Protein AF-A0AAP7IB80-F1 (afdb_monomer_lite)

pLDDT: mean 83.15, std 8.87, range [48.12, 92.06]

Structure (mmCIF, N/CA/C/O backbone):
data_AF-A0AAP7IB80-F1
#
_entry.id   AF-A0AAP7IB80-F1
#
loop_
_atom_site.group_PDB
_atom_site.id
_atom_site.type_symbol
_atom_site.label_atom_id
_atom_site.label_alt_id
_atom_site.label_comp_id
_atom_site.label_asym_id
_atom_site.label_entity_id
_atom_site.label_seq_id
_atom_site.pdbx_PDB_ins_code
_atom_site.Cartn_x
_atom_site.Cartn_y
_atom_site.Cartn_z
_atom_site.occupancy
_atom_site.B_iso_or_equiv
_atom_site.auth_seq_id
_atom_site.auth_comp_id
_atom_site.auth_asym_id
_atom_site.auth_atom_id
_atom_site.pdbx_PDB_model_num
ATOM 1 N N . MET A 1 1 ? 3.495 -2.873 -21.072 1.00 60.53 1 MET A N 1
ATOM 2 C CA . MET A 1 1 ? 2.246 -2.747 -20.284 1.00 60.53 1 MET A CA 1
ATOM 3 C C . MET A 1 1 ? 2.148 -3.772 -19.158 1.00 60.53 1 MET A C 1
ATOM 5 O O . MET A 1 1 ? 1.992 -3.350 -18.024 1.00 60.53 1 MET A O 1
ATOM 9 N N . LEU A 1 2 ? 2.333 -5.071 -19.423 1.00 71.56 2 LEU A N 1
ATOM 10 C CA . LEU A 1 2 ? 2.240 -6.154 -18.421 1.00 71.56 2 LEU A CA 1
ATOM 11 C C . LEU A 1 2 ? 3.012 -5.922 -17.106 1.00 71.56 2 LEU A C 1
ATOM 13 O O . LEU A 1 2 ? 2.469 -6.159 -16.034 1.00 71.56 2 LEU A O 1
ATOM 17 N N . LEU A 1 3 ? 4.240 -5.396 -17.166 1.00 75.25 3 LEU A N 1
ATOM 18 C CA . LEU A 1 3 ? 5.046 -5.110 -15.968 1.00 75.25 3 LEU A CA 1
ATOM 19 C C . LEU A 1 3 ? 4.431 -4.036 -15.059 1.00 75.25 3 LEU A C 1
ATOM 21 O O . LEU A 1 3 ? 4.510 -4.157 -13.844 1.00 75.25 3 LEU A O 1
ATOM 25 N N . TYR A 1 4 ? 3.798 -3.012 -15.636 1.00 75.19 4 TYR A N 1
ATOM 26 C CA . TYR A 1 4 ? 3.141 -1.960 -14.856 1.00 75.19 4 TYR A CA 1
ATOM 27 C C . TYR A 1 4 ? 1.877 -2.472 -14.179 1.00 75.19 4 TYR A C 1
ATOM 29 O O . TYR A 1 4 ? 1.636 -2.138 -13.030 1.00 75.19 4 TYR A O 1
ATOM 37 N N . VAL A 1 5 ? 1.105 -3.314 -14.870 1.00 78.06 5 VAL A N 1
ATOM 38 C CA . VAL A 1 5 ? -0.095 -3.948 -14.306 1.00 78.06 5 VAL A CA 1
ATOM 39 C C . VAL A 1 5 ? 0.287 -4.898 -13.169 1.00 78.06 5 VAL A C 1
ATOM 41 O O . VAL A 1 5 ? -0.343 -4.880 -12.117 1.00 78.06 5 VAL A O 1
ATOM 44 N N . LYS A 1 6 ? 1.365 -5.676 -13.342 1.00 79.69 6 LYS A N 1
ATOM 45 C CA . LYS A 1 6 ? 1.887 -6.571 -12.300 1.00 79.69 6 LYS A CA 1
ATOM 46 C C . LYS A 1 6 ? 2.380 -5.797 -11.073 1.00 79.69 6 LYS A C 1
ATOM 48 O O . LYS A 1 6 ? 2.076 -6.189 -9.951 1.00 79.69 6 LYS A O 1
ATOM 53 N N . ALA A 1 7 ? 3.096 -4.695 -11.287 1.00 80.75 7 ALA A N 1
ATOM 54 C CA . ALA A 1 7 ? 3.559 -3.831 -10.208 1.00 80.75 7 ALA A CA 1
ATOM 55 C C . ALA A 1 7 ? 2.404 -3.138 -9.480 1.00 80.75 7 ALA A C 1
ATOM 57 O O . ALA A 1 7 ? 2.359 -3.179 -8.259 1.00 80.75 7 ALA A O 1
ATOM 58 N N . LEU A 1 8 ? 1.425 -2.598 -10.215 1.00 83.56 8 LEU A N 1
ATOM 59 C CA . LEU A 1 8 ? 0.193 -2.054 -9.637 1.00 83.56 8 LEU A CA 1
ATOM 60 C C . LEU A 1 8 ? -0.523 -3.089 -8.768 1.00 83.56 8 LEU A C 1
ATOM 62 O O . LEU A 1 8 ? -0.887 -2.781 -7.639 1.00 83.56 8 LEU A O 1
ATOM 66 N N . GLY A 1 9 ? -0.674 -4.321 -9.261 1.00 85.69 9 GLY A N 1
ATOM 67 C CA . GLY A 1 9 ? -1.283 -5.411 -8.499 1.00 85.69 9 GLY A CA 1
ATOM 68 C C . GLY A 1 9 ? -0.532 -5.726 -7.201 1.00 85.69 9 GLY A C 1
ATOM 69 O O . GLY A 1 9 ? -1.161 -5.867 -6.154 1.00 85.69 9 GLY A O 1
ATOM 70 N N . MET A 1 10 ? 0.806 -5.775 -7.239 1.00 85.56 10 MET A N 1
ATOM 71 C CA . MET A 1 10 ? 1.618 -5.970 -6.030 1.00 85.56 10 MET A CA 1
ATOM 72 C C . MET A 1 10 ? 1.506 -4.797 -5.056 1.00 85.56 10 MET A C 1
ATOM 74 O O . MET A 1 10 ? 1.341 -5.018 -3.859 1.00 85.56 10 MET A O 1
ATOM 78 N N . SER A 1 11 ? 1.557 -3.557 -5.546 1.00 87.44 11 SER A N 1
ATOM 79 C CA . SER A 1 11 ? 1.430 -2.377 -4.691 1.00 87.44 11 SER A CA 1
ATOM 80 C C . SER A 1 11 ? 0.050 -2.316 -4.031 1.00 87.44 11 SER A C 1
ATOM 82 O O . SER A 1 11 ? -0.034 -2.004 -2.845 1.00 87.44 11 SER A O 1
ATOM 84 N N . ILE A 1 12 ? -1.026 -2.673 -4.751 1.00 88.56 12 ILE A N 1
ATOM 85 C CA . ILE A 1 12 ? -2.386 -2.782 -4.189 1.00 88.56 12 ILE A CA 1
ATOM 86 C C . ILE A 1 12 ? -2.428 -3.844 -3.086 1.00 88.56 12 ILE A C 1
ATOM 88 O O . ILE A 1 12 ? -2.952 -3.574 -2.008 1.00 88.56 12 ILE A O 1
ATOM 92 N N . LEU A 1 13 ? -1.844 -5.025 -3.321 1.00 90.38 13 LEU A N 1
ATOM 93 C CA . LEU A 1 13 ? -1.757 -6.086 -2.313 1.00 90.38 13 LEU A CA 1
ATOM 94 C C . LEU A 1 13 ? -1.024 -5.622 -1.050 1.00 90.38 13 LEU A C 1
ATOM 96 O O . LEU A 1 13 ? -1.492 -5.893 0.052 1.00 90.38 13 LEU A O 1
ATOM 100 N N . ILE A 1 14 ? 0.080 -4.884 -1.199 1.00 89.56 14 ILE A N 1
ATOM 101 C CA . ILE A 1 14 ? 0.831 -4.310 -0.073 1.00 89.56 14 ILE A CA 1
ATOM 102 C C . ILE A 1 14 ? -0.027 -3.301 0.699 1.00 89.56 14 ILE A C 1
ATOM 104 O O . ILE A 1 14 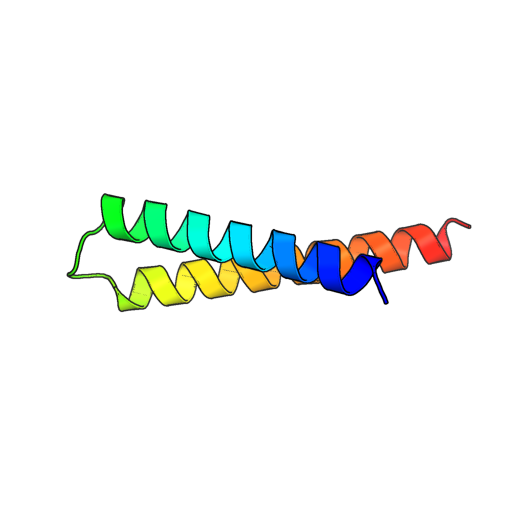? -0.084 -3.362 1.926 1.00 89.56 14 ILE A O 1
ATOM 108 N N . GLY A 1 15 ? -0.739 -2.415 -0.005 1.00 88.25 15 GLY A N 1
ATOM 109 C CA . GLY A 1 15 ? -1.662 -1.464 0.619 1.00 88.25 15 GLY A CA 1
ATOM 110 C C . GLY A 1 15 ? -2.772 -2.163 1.410 1.00 88.25 15 GLY A C 1
ATOM 111 O O . GLY A 1 15 ? -3.018 -1.813 2.562 1.00 88.25 15 GLY A O 1
ATOM 112 N N . ILE A 1 16 ? -3.389 -3.202 0.836 1.00 90.75 16 ILE A N 1
ATOM 113 C CA . ILE A 1 16 ? -4.422 -4.009 1.508 1.00 90.75 16 ILE A CA 1
ATOM 114 C C . ILE A 1 16 ? -3.848 -4.723 2.736 1.00 90.75 16 ILE A C 1
ATOM 116 O O . ILE A 1 16 ? -4.497 -4.752 3.778 1.00 90.75 16 ILE A O 1
ATOM 120 N N . LEU A 1 17 ? -2.634 -5.271 2.644 1.00 92.06 17 LEU A N 1
ATOM 121 C CA . LEU A 1 17 ? -1.992 -5.965 3.759 1.00 92.06 17 LEU A CA 1
ATOM 122 C C . LEU A 1 17 ? -1.743 -5.017 4.940 1.00 92.06 17 LEU A C 1
ATOM 124 O O . LEU A 1 17 ? -2.075 -5.341 6.079 1.00 92.06 17 LEU A O 1
ATOM 128 N N . ILE A 1 18 ? -1.205 -3.827 4.658 1.00 90.12 18 ILE A N 1
ATOM 129 C CA . ILE A 1 18 ? -0.956 -2.790 5.666 1.00 90.12 18 ILE A CA 1
ATOM 130 C C . ILE A 1 18 ? -2.276 -2.321 6.274 1.00 90.12 18 ILE A C 1
ATOM 132 O O . ILE A 1 18 ? -2.374 -2.220 7.495 1.00 90.12 18 ILE A O 1
ATOM 136 N N . PHE A 1 19 ? -3.305 -2.109 5.447 1.00 89.88 19 PHE A N 1
ATOM 137 C CA . PHE A 1 19 ? -4.644 -1.776 5.924 1.00 89.88 19 PHE A CA 1
ATOM 138 C C . PHE A 1 19 ? -5.166 -2.822 6.913 1.00 89.88 19 PHE A C 1
ATOM 140 O O . PHE A 1 19 ? -5.619 -2.462 7.995 1.00 89.88 19 PHE A O 1
ATOM 147 N N . LEU A 1 20 ? -5.072 -4.109 6.563 1.00 90.19 20 LEU A N 1
ATOM 148 C CA . LEU A 1 20 ? -5.585 -5.208 7.379 1.00 90.19 20 LEU A CA 1
ATOM 149 C C . LEU A 1 20 ? -4.844 -5.320 8.714 1.00 90.19 20 LEU A C 1
ATOM 151 O O . LEU A 1 20 ? -5.480 -5.435 9.758 1.00 90.19 20 LEU A O 1
ATOM 155 N N . LEU A 1 21 ? -3.510 -5.248 8.685 1.00 90.12 21 LEU A N 1
ATOM 156 C CA . LEU A 1 21 ? -2.679 -5.291 9.891 1.00 90.12 21 LEU A CA 1
ATOM 157 C C . LEU A 1 21 ? -3.005 -4.132 10.831 1.00 90.12 21 LEU A C 1
ATOM 159 O O . LEU A 1 21 ? -3.155 -4.332 12.035 1.00 90.12 21 LEU A O 1
ATOM 163 N N . MET A 1 22 ? -3.160 -2.932 10.276 1.00 88.38 22 MET A N 1
ATOM 164 C CA . MET A 1 22 ? -3.481 -1.748 11.060 1.00 88.38 22 MET A CA 1
ATOM 165 C C . MET A 1 22 ? -4.906 -1.819 11.602 1.00 88.38 22 MET A C 1
ATOM 167 O O . MET A 1 22 ? -5.119 -1.572 12.778 1.00 88.38 22 MET A O 1
ATOM 171 N N . PHE A 1 23 ? -5.872 -2.236 10.783 1.00 87.06 23 PHE A N 1
ATOM 172 C CA . PHE A 1 23 ? -7.265 -2.392 11.193 1.00 87.06 23 PHE A CA 1
ATOM 173 C C . PHE A 1 23 ? -7.435 -3.445 12.299 1.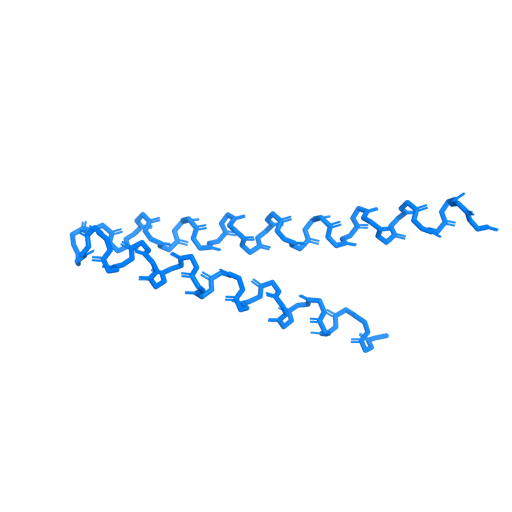00 87.06 23 PHE A C 1
ATOM 175 O O . PHE A 1 23 ? -8.208 -3.232 13.229 1.00 87.06 23 PHE A O 1
ATOM 182 N N . ILE A 1 24 ? -6.689 -4.553 12.246 1.00 88.38 24 ILE A N 1
ATOM 183 C CA . ILE A 1 24 ? -6.675 -5.558 13.319 1.00 88.38 24 ILE A CA 1
ATOM 184 C C . ILE A 1 24 ? -5.991 -5.006 14.578 1.00 88.38 24 ILE A C 1
ATOM 186 O O . ILE A 1 24 ? -6.478 -5.235 15.682 1.00 88.38 24 ILE A O 1
ATOM 190 N N . GLY A 1 25 ? -4.875 -4.285 14.425 1.00 84.62 25 GLY A N 1
ATOM 191 C CA . GLY A 1 25 ? -4.069 -3.804 15.549 1.00 84.62 25 GLY A CA 1
ATOM 192 C C . GLY A 1 25 ? -4.683 -2.634 16.318 1.00 84.62 25 GLY A C 1
ATOM 193 O O . GLY A 1 25 ? -4.567 -2.582 17.539 1.00 84.62 25 GLY A O 1
ATOM 194 N N . THR A 1 26 ? -5.334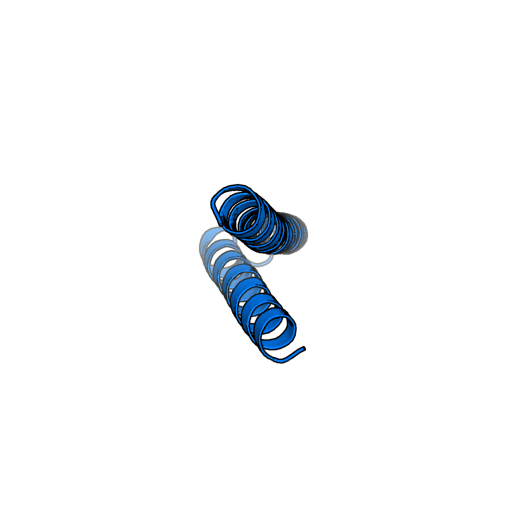 -1.697 15.629 1.00 84.31 26 THR A N 1
ATOM 195 C CA . THR A 1 26 ? -5.905 -0.488 16.249 1.00 84.31 26 THR A CA 1
ATOM 196 C C . THR A 1 26 ? -7.428 -0.484 16.276 1.00 84.31 26 THR A C 1
ATOM 198 O O . THR A 1 26 ? -8.034 0.336 16.965 1.00 84.31 26 THR A O 1
ATOM 201 N N . GLY A 1 27 ? -8.061 -1.436 15.591 1.00 80.44 27 GLY A N 1
ATOM 202 C CA . GLY A 1 27 ? -9.505 -1.585 15.577 1.00 80.44 27 GLY A CA 1
ATOM 203 C C . GLY A 1 27 ? -10.224 -0.474 14.811 1.00 80.44 27 GLY A C 1
ATOM 204 O O . GLY A 1 27 ? -9.656 0.327 14.067 1.00 80.44 27 GLY A O 1
ATOM 205 N N . LYS A 1 28 ? -11.541 -0.435 15.007 1.00 79.06 28 LYS A N 1
ATOM 206 C CA . LYS A 1 28 ? -12.478 0.459 14.309 1.00 79.06 28 LYS A CA 1
ATOM 207 C C . LYS A 1 28 ? -12.296 1.948 14.637 1.00 79.06 28 LYS A C 1
ATOM 209 O O . LYS A 1 28 ? -12.694 2.783 13.831 1.00 79.06 28 LYS A O 1
ATOM 214 N N . ASP A 1 29 ? -11.648 2.278 15.751 1.00 82.25 29 ASP A N 1
ATOM 215 C CA . ASP A 1 29 ? -11.451 3.664 16.197 1.00 82.25 29 ASP A CA 1
ATOM 216 C C . ASP A 1 29 ? -10.384 4.417 15.384 1.00 82.25 29 ASP A C 1
ATOM 218 O O .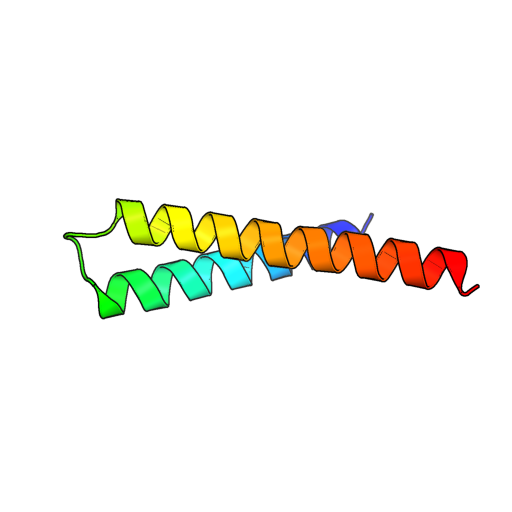 ASP A 1 29 ? -10.372 5.646 15.356 1.00 82.25 29 ASP A O 1
ATOM 222 N N . GLN A 1 30 ? -9.513 3.700 14.666 1.00 84.38 30 GLN A N 1
ATOM 223 C CA . GLN A 1 30 ? -8.446 4.293 13.851 1.00 84.38 30 GLN A CA 1
ATOM 224 C C . GLN A 1 30 ? -8.535 3.938 12.366 1.00 84.38 30 GLN A C 1
ATOM 226 O O . GLN A 1 30 ? -7.530 3.999 11.659 1.00 84.38 30 GLN A O 1
ATOM 231 N N . LEU A 1 31 ? -9.743 3.668 11.860 1.00 85.56 31 LEU A N 1
ATOM 232 C CA . LEU A 1 31 ? -9.984 3.319 10.454 1.00 85.56 31 LEU A CA 1
ATOM 233 C C . LEU A 1 31 ? -9.332 4.305 9.472 1.00 85.56 31 LEU A C 1
ATOM 235 O O . LEU A 1 31 ? -8.709 3.912 8.489 1.00 85.56 31 LEU A O 1
ATOM 239 N N . LEU A 1 32 ? -9.442 5.601 9.771 1.00 87.12 32 LEU A N 1
ATOM 240 C CA . LEU A 1 32 ? -8.874 6.683 8.967 1.00 87.12 32 LEU A CA 1
ATOM 241 C C . LEU A 1 32 ? -7.337 6.622 8.936 1.00 87.12 32 LEU A C 1
ATOM 243 O O . LEU A 1 32 ? -6.735 6.794 7.878 1.00 87.12 32 LEU A O 1
ATOM 247 N N . GLY A 1 33 ? -6.709 6.297 10.069 1.00 86.38 33 GLY A N 1
ATOM 248 C CA . GLY A 1 33 ? -5.267 6.067 10.159 1.00 86.38 33 GLY A CA 1
ATOM 249 C C . GLY A 1 33 ? -4.833 4.827 9.378 1.00 86.38 33 GLY A C 1
ATOM 250 O O . GLY A 1 33 ? -3.844 4.881 8.651 1.00 86.38 33 GLY A O 1
ATOM 251 N N . SER A 1 34 ? -5.615 3.744 9.444 1.00 88.00 34 SER A N 1
ATOM 252 C CA . SER A 1 34 ? -5.388 2.518 8.668 1.00 88.00 34 SER A CA 1
ATOM 253 C C . SER A 1 34 ? -5.400 2.796 7.162 1.00 88.00 34 SER A C 1
ATOM 255 O O . SER A 1 34 ? -4.523 2.323 6.442 1.00 88.00 34 SER A O 1
ATOM 257 N N . VAL A 1 35 ? -6.367 3.591 6.681 1.00 87.81 35 VAL A N 1
ATOM 258 C CA . VAL A 1 35 ? -6.463 3.990 5.265 1.00 87.81 35 VAL A CA 1
ATOM 259 C C . VAL A 1 35 ? -5.259 4.837 4.848 1.00 87.81 35 VAL A C 1
ATOM 261 O O . VAL A 1 35 ? -4.676 4.591 3.793 1.00 87.81 35 VAL A O 1
ATOM 264 N N . ILE A 1 36 ? -4.854 5.807 5.673 1.00 90.69 36 ILE A N 1
ATOM 265 C CA . ILE A 1 36 ? -3.691 6.657 5.379 1.00 90.69 36 ILE A CA 1
ATOM 266 C C . ILE A 1 36 ? -2.416 5.809 5.295 1.00 90.69 36 ILE A C 1
ATOM 268 O O . ILE A 1 36 ? -1.657 5.944 4.335 1.00 90.69 36 ILE A O 1
ATOM 272 N N . MET A 1 37 ? -2.200 4.887 6.235 1.00 89.25 37 MET A N 1
ATOM 273 C CA . MET A 1 37 ? -1.026 4.011 6.207 1.00 89.25 37 MET A CA 1
ATOM 274 C C . MET A 1 37 ? -1.028 3.060 5.008 1.00 89.25 37 MET A C 1
ATOM 276 O O . MET A 1 37 ? 0.017 2.835 4.399 1.00 89.25 37 MET A O 1
ATOM 280 N N . ALA A 1 38 ? -2.197 2.544 4.630 1.00 89.69 38 ALA A N 1
ATOM 281 C CA . ALA A 1 38 ? -2.360 1.719 3.440 1.00 89.69 38 ALA A CA 1
ATOM 282 C C . ALA A 1 38 ? -2.000 2.480 2.156 1.00 89.69 38 ALA A C 1
ATOM 284 O O . ALA A 1 38 ? -1.290 1.949 1.300 1.00 89.69 38 ALA A O 1
ATOM 285 N N . LEU A 1 39 ? -2.433 3.741 2.044 1.00 90.12 39 LEU A N 1
ATOM 286 C CA . LEU A 1 39 ? -2.068 4.617 0.931 1.00 90.12 39 LEU A CA 1
ATOM 287 C C . LEU A 1 39 ? -0.564 4.898 0.911 1.00 90.12 39 LEU A C 1
ATOM 289 O O . LEU A 1 39 ? 0.055 4.788 -0.144 1.00 90.12 39 LEU A O 1
ATOM 293 N N . LEU A 1 40 ? 0.045 5.197 2.061 1.00 91.38 40 LEU A N 1
ATOM 294 C CA . LEU A 1 40 ? 1.493 5.406 2.154 1.00 91.38 40 LEU A CA 1
ATOM 295 C C . LEU A 1 40 ? 2.280 4.158 1.734 1.00 91.38 40 LEU A C 1
ATOM 297 O O . LEU A 1 40 ? 3.243 4.268 0.978 1.00 91.38 40 LEU A O 1
ATOM 301 N N . GLY A 1 41 ? 1.841 2.971 2.157 1.00 88.69 41 GLY A N 1
ATOM 302 C CA . GLY A 1 41 ? 2.435 1.700 1.746 1.00 88.69 41 GLY A CA 1
ATOM 303 C C . GLY A 1 41 ? 2.293 1.420 0.250 1.00 88.69 41 GLY A C 1
ATOM 304 O O . GLY A 1 41 ? 3.255 1.007 -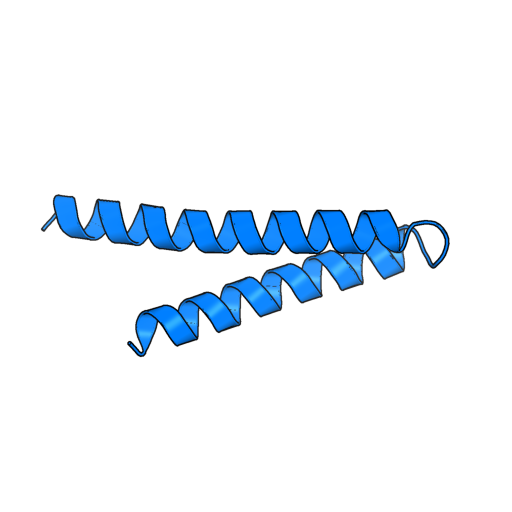0.401 1.00 88.69 41 GLY A O 1
ATOM 305 N N . PHE A 1 42 ? 1.118 1.714 -0.313 1.00 91.19 42 PHE A N 1
ATOM 306 C CA . PHE A 1 42 ? 0.867 1.625 -1.750 1.00 91.19 42 PHE A CA 1
ATOM 307 C C . PHE A 1 42 ? 1.798 2.555 -2.540 1.00 91.19 42 PHE A C 1
ATOM 309 O O . PHE A 1 42 ? 2.512 2.099 -3.436 1.00 91.19 42 PHE A O 1
ATOM 316 N N . PHE A 1 43 ? 1.836 3.845 -2.189 1.00 89.19 43 PHE A N 1
ATOM 317 C CA . PHE A 1 43 ? 2.676 4.828 -2.874 1.00 89.19 43 PHE A CA 1
ATOM 318 C C . PHE A 1 43 ? 4.165 4.521 -2.709 1.00 89.19 43 PHE A C 1
ATOM 320 O O . PHE A 1 43 ? 4.900 4.595 -3.690 1.00 89.19 43 PHE A O 1
ATOM 327 N N . GLY A 1 44 ? 4.609 4.118 -1.516 1.00 89.00 44 GLY A N 1
ATOM 328 C CA . GLY A 1 44 ? 5.997 3.726 -1.270 1.00 89.00 44 GLY A CA 1
ATOM 329 C C . GLY A 1 44 ? 6.428 2.540 -2.135 1.00 89.00 44 GLY A C 1
ATOM 330 O O . GLY A 1 44 ? 7.456 2.607 -2.810 1.00 89.00 44 GLY A O 1
ATOM 331 N N . SER A 1 45 ? 5.604 1.488 -2.197 1.00 87.62 45 SER A N 1
ATOM 332 C CA . SER A 1 45 ? 5.853 0.331 -3.065 1.00 87.62 45 SER A CA 1
ATOM 333 C C . SER A 1 45 ? 5.872 0.717 -4.548 1.00 87.62 45 SER A C 1
ATOM 335 O O . SER A 1 45 ? 6.762 0.300 -5.293 1.00 87.62 45 SER A O 1
ATOM 337 N N . PHE A 1 46 ? 4.925 1.549 -4.980 1.00 84.88 46 PHE A N 1
ATOM 338 C CA . PHE A 1 46 ? 4.815 1.953 -6.377 1.00 84.88 46 PHE A CA 1
ATOM 339 C C . PHE A 1 46 ? 5.977 2.856 -6.821 1.00 84.88 46 PHE A C 1
ATOM 341 O O . PHE A 1 46 ? 6.541 2.662 -7.899 1.00 84.88 46 PHE A O 1
ATOM 348 N N . ILE A 1 47 ? 6.388 3.809 -5.977 1.00 87.38 47 ILE A N 1
ATOM 349 C CA . ILE A 1 47 ? 7.554 4.670 -6.223 1.00 87.38 47 ILE A CA 1
ATOM 350 C C . ILE A 1 47 ? 8.837 3.837 -6.254 1.00 87.38 47 ILE A C 1
ATOM 352 O O . ILE A 1 47 ? 9.660 4.037 -7.146 1.00 87.38 47 ILE A O 1
ATOM 356 N N . SER A 1 48 ? 8.991 2.879 -5.336 1.00 85.62 48 SER A N 1
ATOM 357 C CA . SER A 1 48 ? 10.136 1.963 -5.320 1.00 85.62 48 SER A CA 1
ATOM 358 C C . SER A 1 48 ? 10.243 1.178 -6.632 1.00 85.62 48 SER A C 1
ATOM 360 O O . SER A 1 48 ? 11.307 1.171 -7.250 1.00 85.62 48 SER A O 1
ATOM 362 N N . PHE A 1 49 ? 9.125 0.654 -7.148 1.00 84.94 49 PHE A N 1
ATOM 363 C CA . PHE A 1 49 ? 9.087 0.005 -8.462 1.00 84.94 49 PHE A CA 1
ATOM 364 C C . PHE A 1 49 ? 9.491 0.946 -9.612 1.00 84.94 49 PHE A C 1
ATOM 366 O O . PHE A 1 49 ? 10.239 0.555 -10.513 1.00 84.94 49 PHE A O 1
ATOM 373 N N . LEU A 1 50 ? 9.009 2.196 -9.610 1.00 84.06 50 LEU A N 1
ATOM 374 C CA . LEU A 1 50 ? 9.386 3.187 -10.625 1.00 84.06 50 LEU A CA 1
ATOM 375 C C . LEU A 1 50 ? 10.878 3.536 -10.561 1.00 84.06 50 LEU A C 1
ATOM 377 O O . LEU A 1 50 ? 11.517 3.674 -11.607 1.00 84.06 50 LEU A O 1
ATOM 381 N N . TYR A 1 51 ? 11.428 3.650 -9.352 1.00 84.75 51 TYR A N 1
ATOM 382 C CA . TYR A 1 51 ? 12.836 3.948 -9.117 1.00 84.75 51 TYR A CA 1
ATOM 383 C C . TYR A 1 51 ? 13.737 2.799 -9.578 1.00 84.75 51 TYR A C 1
ATOM 385 O O . TYR A 1 51 ? 14.658 3.013 -10.365 1.00 84.75 51 TYR A O 1
ATOM 393 N N . GLU A 1 52 ? 13.419 1.568 -9.177 1.00 82.06 52 GLU A N 1
ATOM 394 C CA . GLU A 1 52 ? 14.153 0.365 -9.579 1.00 82.06 52 GLU A CA 1
ATOM 395 C C . GLU A 1 52 ? 14.116 0.163 -11.098 1.00 82.06 52 GLU A C 1
ATOM 397 O O . GLU A 1 52 ? 15.115 -0.201 -11.723 1.00 82.06 52 GLU A O 1
ATOM 402 N N . LYS A 1 53 ? 12.984 0.486 -11.732 1.00 78.88 53 LYS A N 1
ATOM 403 C CA . LYS A 1 53 ? 12.874 0.472 -13.189 1.00 78.88 53 LYS A CA 1
ATOM 404 C C . LYS A 1 53 ? 13.743 1.539 -13.857 1.00 78.88 53 LYS A C 1
ATOM 406 O O . LYS A 1 53 ? 14.343 1.245 -14.891 1.00 78.88 53 LYS A O 1
ATOM 411 N N . LYS A 1 54 ? 13.773 2.768 -13.327 1.00 79.19 54 LYS A N 1
ATOM 412 C CA . LYS A 1 54 ? 14.620 3.848 -13.859 1.00 79.19 54 LYS A CA 1
ATOM 413 C C . LYS A 1 54 ? 16.095 3.458 -13.753 1.00 79.19 54 LYS A C 1
ATOM 415 O O . LYS A 1 54 ? 16.805 3.532 -14.749 1.00 79.19 54 LYS A O 1
ATOM 420 N N . HIS A 1 55 ? 16.505 2.944 -12.596 1.00 76.62 55 HIS A N 1
ATOM 421 C CA . HIS A 1 55 ? 17.879 2.524 -12.352 1.00 76.62 55 HIS A CA 1
ATOM 422 C C . HIS A 1 55 ? 18.317 1.369 -13.270 1.00 76.62 55 HIS A C 1
ATOM 424 O O . HIS A 1 55 ? 19.355 1.454 -13.919 1.00 76.62 55 HIS A O 1
ATOM 430 N N . ASN A 1 56 ? 17.472 0.346 -13.446 1.00 69.88 56 ASN A N 1
ATOM 431 C CA . ASN A 1 56 ? 17.730 -0.747 -14.394 1.00 69.88 56 ASN A CA 1
ATOM 432 C C . ASN A 1 56 ? 17.778 -0.305 -15.869 1.00 69.88 56 ASN A C 1
ATOM 434 O O . ASN A 1 56 ? 18.277 -1.046 -16.714 1.00 69.88 56 ASN A O 1
ATOM 438 N N . ARG A 1 57 ? 17.228 0.869 -16.204 1.00 66.19 57 ARG A N 1
ATOM 439 C CA . ARG A 1 57 ? 17.289 1.444 -17.555 1.00 66.19 57 ARG A CA 1
ATOM 440 C C . ARG A 1 57 ? 18.563 2.244 -17.802 1.00 66.19 57 ARG A C 1
ATOM 442 O O . ARG A 1 57 ? 18.972 2.335 -18.947 1.00 66.19 57 ARG A O 1
ATOM 449 N N . GLU A 1 58 ? 19.131 2.838 -16.757 1.00 64.31 58 GLU A N 1
ATOM 450 C CA . GLU A 1 58 ? 20.388 3.599 -16.810 1.00 64.31 58 GLU A CA 1
ATOM 451 C C . GLU A 1 58 ? 21.618 2.688 -16.670 1.00 64.31 58 GLU A C 1
ATOM 453 O O . GLU A 1 58 ? 22.703 3.048 -17.109 1.00 64.31 58 GLU A O 1
ATOM 458 N N . SER A 1 59 ? 21.447 1.492 -16.095 1.00 58.19 59 SER A N 1
ATOM 459 C CA . SER A 1 59 ? 22.498 0.474 -15.960 1.00 58.19 59 SER A CA 1
ATOM 460 C C . SER A 1 59 ? 22.635 -0.463 -17.178 1.00 58.19 59 SER A C 1
ATOM 462 O O . SER A 1 59 ? 23.400 -1.426 -17.109 1.00 58.19 59 SER A O 1
ATOM 464 N N . LYS A 1 60 ? 21.883 -0.233 -18.261 1.00 48.12 60 LYS A N 1
ATOM 465 C CA . LYS A 1 60 ? 21.871 -1.051 -19.485 1.00 48.12 60 LYS A CA 1
ATOM 466 C C . LYS A 1 60 ? 22.327 -0.235 -20.682 1.00 48.12 60 LYS A C 1
ATOM 468 O O . LYS A 1 60 ? 23.031 -0.828 -21.526 1.00 48.12 60 LYS A O 1
#

Secondary structure (DSSP, 8-state):
-HHHHHHHHHHHHHHHHHHHHHHHHH-GGGHHHHHHHHHHHHHHHHHHHHHHHHHHHH-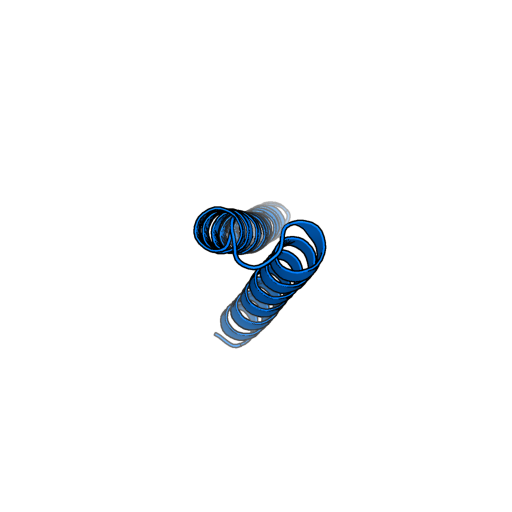-

Radius of gyration: 14.13 Å; chains: 1; bounding box: 35×13×36 Å

Foldseek 3Di:
DVVLVVLLVVLLVQLVVQLVVCCVVVHPVCNVVSNVRSVVSSVVSNVVSVVVVVVVVVVD

Sequence (60 aa):
MLLYVKALGMSILIGILIFLLMFIGTGKDQLLGSVIMALLGFFGSFISFLYEKKHNRESK

Organism: NCBI:txid246432